Protein AF-A0AAQ0KEX6-F1 (afdb_monomer_lite)

Foldseek 3Di:
DDDDDDDDDDDDDDDDDDDDPDPPDDDDDDDDDDDPPPPPDPDPPPPDDDPADALEEDPQEHEHAAVPDDVLEDERPHDGQEYAYNHELHEYEAADEHAEYEAAYALYEYHHAYYAEYAHADANAEHEYEDDWHHYDPHDPRYHYHYD

pLDDT: mean 79.04, std 21.34, range [38.62, 98.44]

Radius of gyration: 24.72 Å; chains: 1; bounding box: 79×60×44 Å

Structure (mmCIF, N/CA/C/O backbone):
data_AF-A0AAQ0KEX6-F1
#
_entry.id   AF-A0AAQ0KEX6-F1
#
loop_
_atom_site.group_PDB
_atom_site.id
_atom_site.type_symbol
_atom_site.label_atom_id
_atom_site.label_alt_id
_atom_site.label_comp_id
_atom_site.label_asym_id
_atom_site.label_entity_id
_atom_site.label_seq_id
_atom_site.pdbx_PDB_ins_code
_atom_site.Cartn_x
_atom_site.Cartn_y
_atom_site.Cartn_z
_atom_site.occupancy
_atom_site.B_iso_or_equiv
_atom_site.auth_seq_id
_atom_site.auth_comp_id
_atom_site.auth_asym_id
_atom_site.auth_atom_id
_atom_site.pdbx_PDB_model_num
ATOM 1 N N . MET A 1 1 ? 48.604 -16.076 -26.060 1.00 38.62 1 MET A N 1
ATOM 2 C CA . MET A 1 1 ? 48.404 -17.532 -26.229 1.00 38.62 1 MET A CA 1
ATOM 3 C C . MET A 1 1 ? 46.908 -17.797 -26.257 1.00 38.62 1 MET A C 1
ATOM 5 O O . MET A 1 1 ? 46.270 -17.686 -25.224 1.00 38.62 1 MET A O 1
ATOM 9 N N . ILE A 1 2 ? 46.344 -18.058 -27.435 1.00 42.72 2 ILE A N 1
ATOM 10 C CA . ILE A 1 2 ? 44.924 -18.386 -27.624 1.00 42.72 2 ILE A CA 1
ATOM 11 C C . ILE A 1 2 ? 44.888 -19.843 -28.084 1.00 42.72 2 ILE A C 1
ATOM 13 O O . ILE A 1 2 ? 45.485 -20.177 -29.106 1.00 42.72 2 ILE A O 1
ATOM 17 N N . ARG A 1 3 ? 44.263 -20.720 -27.294 1.00 48.25 3 ARG A N 1
ATOM 18 C CA . ARG A 1 3 ? 44.009 -22.118 -27.659 1.00 48.25 3 ARG A CA 1
ATOM 19 C C . ARG A 1 3 ? 42.504 -22.333 -27.757 1.00 48.25 3 ARG A C 1
ATOM 21 O O . ARG A 1 3 ? 41.802 -22.379 -26.757 1.00 48.25 3 A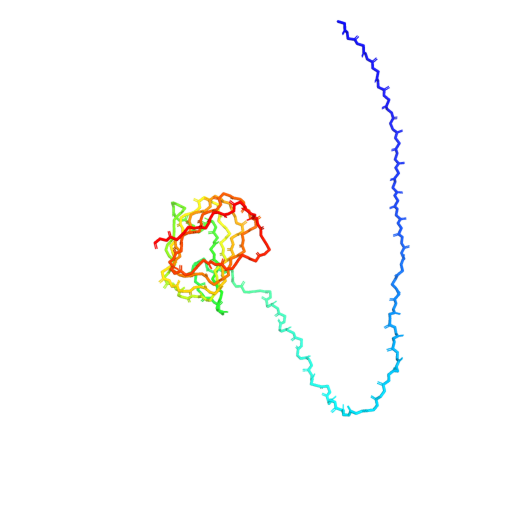RG A O 1
ATOM 28 N N . THR A 1 4 ? 42.057 -22.458 -28.995 1.00 55.34 4 THR A N 1
ATOM 29 C CA . THR A 1 4 ? 40.756 -22.954 -29.440 1.00 55.34 4 THR A CA 1
ATOM 30 C C . THR A 1 4 ? 40.483 -24.359 -28.898 1.00 55.34 4 THR A C 1
ATOM 32 O O . THR A 1 4 ? 41.406 -25.175 -28.884 1.00 55.34 4 THR A O 1
ATOM 35 N N . ARG A 1 5 ? 39.220 -24.678 -28.579 1.00 49.75 5 ARG A N 1
ATOM 36 C CA . ARG A 1 5 ? 38.585 -25.968 -28.928 1.00 49.75 5 ARG A CA 1
ATOM 37 C C . ARG A 1 5 ? 37.071 -25.946 -28.683 1.00 49.75 5 ARG A C 1
ATOM 39 O O . ARG A 1 5 ? 36.615 -25.909 -27.549 1.00 49.75 5 ARG A O 1
ATOM 46 N N . SER A 1 6 ? 36.328 -25.996 -29.785 1.00 46.94 6 SER A N 1
ATOM 47 C CA . SER A 1 6 ? 34.891 -26.266 -29.870 1.00 46.94 6 SER A CA 1
ATOM 48 C C . SER A 1 6 ? 34.584 -27.752 -29.628 1.00 46.94 6 SER A C 1
ATOM 50 O O . SER A 1 6 ? 35.307 -28.599 -30.152 1.00 46.94 6 SER A O 1
ATOM 52 N N . ILE A 1 7 ? 33.494 -28.058 -28.912 1.00 60.78 7 ILE A N 1
ATOM 53 C CA . ILE A 1 7 ? 32.800 -29.367 -28.834 1.00 60.78 7 ILE A CA 1
ATOM 54 C C . ILE A 1 7 ? 31.305 -29.021 -28.624 1.00 60.78 7 ILE A C 1
ATOM 56 O O . ILE A 1 7 ? 30.976 -28.415 -27.614 1.00 60.78 7 ILE A O 1
ATOM 60 N N . ILE A 1 8 ? 30.436 -29.000 -29.644 1.00 54.84 8 ILE A N 1
ATOM 61 C CA . ILE A 1 8 ? 29.607 -30.088 -30.221 1.00 54.84 8 ILE A CA 1
ATOM 62 C C . ILE A 1 8 ? 28.731 -30.852 -29.195 1.00 54.84 8 ILE A C 1
ATOM 64 O O . ILE A 1 8 ? 29.179 -31.800 -28.567 1.00 54.84 8 ILE A O 1
ATOM 68 N N . THR A 1 9 ? 27.466 -30.409 -29.109 1.00 50.25 9 THR A N 1
ATOM 69 C CA . THR A 1 9 ? 26.188 -31.162 -29.196 1.00 50.25 9 THR A CA 1
ATOM 70 C C . THR A 1 9 ? 25.934 -32.404 -28.326 1.00 50.25 9 THR A C 1
ATOM 72 O O . THR A 1 9 ? 26.526 -33.446 -28.573 1.00 50.25 9 THR A O 1
ATOM 75 N N . THR A 1 10 ? 24.870 -32.391 -27.499 1.00 50.22 10 THR A N 1
ATOM 76 C CA . THR A 1 10 ? 23.850 -33.473 -27.490 1.00 50.22 10 THR A CA 1
ATOM 77 C C . THR A 1 10 ? 22.507 -33.005 -26.904 1.00 50.22 10 THR A C 1
ATOM 79 O O . THR A 1 10 ? 22.452 -32.387 -25.847 1.00 50.22 10 THR A O 1
ATOM 82 N N . ILE A 1 11 ? 21.431 -33.310 -27.630 1.00 55.84 11 ILE A N 1
ATOM 83 C CA . ILE A 1 11 ? 20.014 -33.122 -27.293 1.00 55.84 11 ILE A CA 1
ATOM 84 C C . ILE A 1 11 ? 19.563 -34.262 -26.371 1.00 55.84 11 ILE A C 1
ATOM 86 O O . ILE A 1 11 ? 19.872 -35.417 -26.653 1.00 55.84 11 ILE A O 1
ATOM 90 N N . ALA A 1 12 ? 18.757 -33.965 -25.351 1.00 50.38 12 ALA A N 1
ATOM 91 C CA . ALA A 1 12 ? 17.891 -34.955 -24.711 1.00 50.38 12 ALA A CA 1
ATOM 92 C C . ALA A 1 12 ? 16.569 -34.290 -24.301 1.00 50.38 12 ALA A C 1
ATOM 94 O O . ALA A 1 12 ? 16.450 -33.696 -23.233 1.00 50.38 12 ALA A O 1
ATOM 95 N N . ALA A 1 13 ? 15.581 -34.368 -25.193 1.00 53.19 13 ALA A N 1
ATOM 96 C CA . ALA A 1 13 ? 14.187 -34.107 -24.873 1.00 53.19 13 ALA A CA 1
ATOM 97 C C . ALA A 1 13 ? 13.613 -35.357 -24.197 1.00 53.19 13 ALA A C 1
ATOM 99 O O . ALA A 1 13 ? 13.603 -36.431 -24.797 1.00 53.19 13 ALA A O 1
ATOM 100 N N . ILE A 1 14 ? 13.139 -35.223 -22.959 1.00 61.84 14 ILE A N 1
ATOM 101 C CA . ILE A 1 14 ? 12.366 -36.265 -22.281 1.00 61.84 14 ILE A CA 1
ATOM 102 C C . ILE A 1 14 ? 10.929 -35.760 -22.199 1.00 61.84 14 ILE A C 1
ATOM 104 O O . ILE A 1 14 ? 10.583 -34.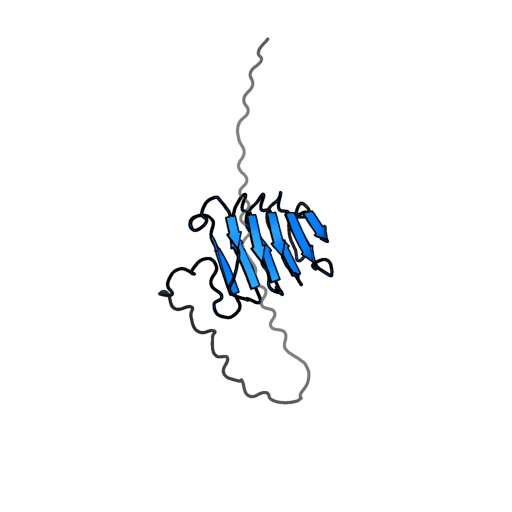946 -21.348 1.00 61.84 14 ILE A O 1
ATOM 108 N N . ALA A 1 15 ? 10.108 -36.232 -23.134 1.00 51.94 15 ALA A N 1
ATOM 109 C CA . ALA A 1 15 ? 8.662 -36.217 -23.006 1.00 51.94 15 ALA A CA 1
ATOM 110 C C . ALA A 1 15 ? 8.252 -37.481 -22.239 1.00 51.94 15 ALA A C 1
ATOM 112 O O . ALA A 1 15 ? 8.518 -38.591 -22.699 1.00 51.94 15 ALA A O 1
ATOM 113 N N . LEU A 1 16 ? 7.606 -37.316 -21.086 1.00 53.34 16 LEU A N 1
ATOM 114 C CA . LEU A 1 16 ? 6.904 -38.397 -20.398 1.00 53.34 16 LEU A CA 1
ATOM 115 C C . LEU A 1 16 ? 5.426 -38.023 -20.289 1.00 53.34 16 LEU A C 1
ATOM 117 O O . LEU A 1 16 ? 5.043 -37.070 -19.617 1.00 53.34 16 LEU A O 1
ATOM 121 N N . LEU A 1 17 ? 4.630 -38.782 -21.038 1.00 52.56 17 LEU A N 1
ATOM 122 C CA . LEU A 1 17 ? 3.174 -38.831 -21.039 1.00 52.56 17 LEU A CA 1
ATOM 123 C C . LEU A 1 17 ? 2.679 -39.815 -19.966 1.00 52.56 17 LEU A C 1
ATOM 125 O O . LEU A 1 17 ? 3.271 -40.879 -19.797 1.00 52.56 17 LEU A O 1
ATOM 129 N N . GLY A 1 18 ? 1.517 -39.503 -19.378 1.00 49.31 18 GLY A N 1
ATOM 130 C CA . GLY A 1 18 ? 0.644 -40.423 -18.630 1.00 49.31 18 GLY A CA 1
ATOM 131 C C . GLY A 1 18 ? 0.999 -40.537 -17.143 1.00 49.31 18 GLY A C 1
ATOM 132 O O . GLY A 1 18 ? 2.157 -40.690 -16.798 1.00 49.31 18 GLY A O 1
ATOM 133 N N . THR A 1 19 ? 0.070 -40.466 -16.189 1.00 55.53 19 THR A N 1
ATOM 134 C CA . THR A 1 19 ? -1.287 -41.026 -16.187 1.00 55.53 19 THR A CA 1
ATOM 135 C C . THR A 1 19 ? -2.226 -40.202 -15.294 1.00 55.53 19 THR A C 1
ATOM 137 O O . THR A 1 19 ? -1.922 -39.975 -14.125 1.00 55.53 19 THR A O 1
ATOM 140 N N . LEU A 1 20 ? -3.403 -39.824 -15.804 1.00 50.81 20 LEU A N 1
ATOM 141 C CA . LEU A 1 20 ? -4.546 -39.429 -14.975 1.00 50.81 20 LEU A CA 1
ATOM 142 C C . LEU A 1 20 ? -5.065 -40.682 -14.260 1.00 50.81 20 LEU A C 1
ATOM 144 O O . LEU A 1 20 ? -5.876 -41.429 -14.804 1.00 50.81 20 LEU A O 1
ATOM 148 N N . THR A 1 21 ? -4.576 -40.940 -13.052 1.00 50.56 21 THR A N 1
ATOM 149 C CA . THR A 1 21 ? -5.233 -41.869 -12.134 1.00 50.56 21 THR A CA 1
ATOM 150 C C . THR A 1 21 ? -6.477 -41.179 -11.596 1.00 50.56 21 THR A C 1
ATOM 152 O O . THR A 1 21 ? -6.400 -40.327 -10.711 1.00 50.56 21 THR A O 1
ATOM 155 N N . GLY A 1 22 ? -7.625 -41.527 -12.175 1.00 44.66 22 GLY A N 1
ATOM 156 C CA . GLY A 1 22 ? -8.919 -41.254 -11.576 1.00 44.66 22 GLY A CA 1
ATOM 157 C C . GLY A 1 22 ? -8.997 -41.921 -10.206 1.00 44.66 22 GLY A C 1
ATOM 158 O O . GLY A 1 22 ? -8.944 -43.144 -10.104 1.00 44.66 22 GLY A O 1
ATOM 159 N N . CYS A 1 23 ? -9.135 -41.117 -9.154 1.00 51.75 23 CYS A N 1
ATOM 160 C CA . CYS A 1 23 ? -9.582 -41.601 -7.855 1.00 51.75 23 CYS A CA 1
ATOM 161 C C . CYS A 1 23 ? -11.107 -41.728 -7.891 1.00 51.75 23 CYS A C 1
ATOM 163 O O . CYS A 1 23 ? -11.844 -40.837 -7.476 1.00 51.75 23 CYS A O 1
ATOM 165 N N . SER A 1 24 ? -11.573 -42.854 -8.424 1.00 54.56 24 SER A N 1
ATOM 166 C CA . SER A 1 24 ? -12.871 -43.424 -8.080 1.00 54.56 24 SER A CA 1
ATOM 167 C C . SER A 1 24 ? -12.705 -44.129 -6.733 1.00 54.56 24 SER A C 1
ATOM 169 O O . SER A 1 24 ? -12.229 -45.259 -6.680 1.00 54.56 24 SER A O 1
ATOM 171 N N . GLY A 1 25 ? -13.029 -43.439 -5.642 1.00 41.69 25 GLY A N 1
ATOM 172 C CA . GLY A 1 25 ? -13.129 -44.030 -4.310 1.00 41.69 25 GLY A CA 1
ATOM 173 C C . GLY A 1 25 ? -14.585 -44.023 -3.874 1.00 41.69 25 GLY A C 1
ATOM 174 O O . GLY A 1 25 ? -15.097 -42.975 -3.490 1.00 41.69 25 GLY A O 1
ATOM 175 N N . ALA A 1 26 ? -15.244 -45.173 -3.986 1.00 49.44 26 ALA A N 1
ATOM 176 C CA . ALA A 1 26 ? -16.520 -45.444 -3.341 1.00 49.44 26 ALA A CA 1
ATOM 177 C C . ALA A 1 26 ? -16.291 -46.131 -1.983 1.00 49.44 26 ALA A C 1
ATOM 179 O O . ALA A 1 26 ? -15.283 -46.810 -1.796 1.00 49.44 26 ALA A O 1
ATOM 180 N N . ASP A 1 27 ? -17.290 -45.953 -1.116 1.00 47.22 27 ASP A N 1
ATOM 181 C CA . ASP A 1 27 ? -17.596 -46.639 0.149 1.00 47.22 27 ASP A CA 1
ATOM 182 C C . ASP A 1 27 ? -17.098 -46.004 1.461 1.00 47.22 27 ASP A C 1
ATOM 184 O O . ASP A 1 27 ? -16.004 -46.273 1.949 1.00 47.22 27 ASP A O 1
ATOM 188 N N . HIS A 1 28 ? -17.979 -45.215 2.102 1.00 41.53 28 HIS A N 1
ATOM 189 C CA . HIS A 1 28 ? -18.753 -45.707 3.254 1.00 41.53 28 HIS A CA 1
ATOM 190 C C . HIS A 1 28 ? -19.825 -44.714 3.769 1.00 41.53 28 HIS A C 1
ATOM 192 O O . HIS A 1 28 ? -19.604 -43.509 3.860 1.00 41.53 28 HIS A O 1
ATOM 198 N N . THR A 1 29 ? -20.933 -45.311 4.234 1.00 39.62 29 THR A N 1
ATOM 199 C CA . THR A 1 29 ? -21.935 -44.869 5.233 1.00 39.62 29 THR A CA 1
ATOM 200 C C . THR A 1 29 ? -23.061 -43.893 4.857 1.00 39.62 29 THR A C 1
ATOM 202 O O . THR A 1 29 ? -22.854 -42.727 4.540 1.00 39.62 29 THR A O 1
ATOM 205 N N . ASP A 1 30 ? -24.282 -44.424 5.003 1.00 47.78 30 ASP A N 1
ATOM 206 C CA . ASP A 1 30 ? -25.590 -43.772 4.979 1.00 47.78 30 ASP A CA 1
ATOM 207 C C . ASP A 1 30 ? -25.699 -42.569 5.930 1.00 47.78 30 ASP A C 1
ATOM 209 O O . ASP A 1 30 ? -25.350 -42.660 7.108 1.00 47.78 30 ASP A O 1
ATOM 213 N N . GLY A 1 31 ? -26.304 -41.477 5.450 1.00 44.03 31 GLY A N 1
ATOM 214 C CA . GLY A 1 31 ? -26.806 -40.414 6.322 1.00 44.03 31 GLY A CA 1
ATOM 215 C C . GLY A 1 31 ? -26.935 -39.039 5.668 1.00 44.03 31 GLY A C 1
ATOM 216 O O . GLY A 1 31 ? -25.983 -38.271 5.654 1.00 44.03 31 GLY A O 1
ATOM 217 N N . SER A 1 32 ? -28.167 -38.694 5.283 1.00 45.47 32 SER A N 1
ATOM 218 C CA . SER A 1 32 ? -28.662 -37.360 4.884 1.00 45.47 32 SER A CA 1
ATOM 219 C C . SER A 1 32 ? -28.382 -36.913 3.444 1.00 45.47 32 SER A C 1
ATOM 221 O O . SER A 1 32 ? -27.270 -36.585 3.056 1.00 45.47 32 SER A O 1
ATOM 223 N N . SER A 1 33 ? -29.466 -36.840 2.669 1.00 48.88 33 SER A N 1
ATOM 224 C CA . SER A 1 33 ? -29.543 -36.255 1.328 1.00 48.88 33 SER A CA 1
ATOM 225 C C . SER A 1 33 ? -29.370 -34.732 1.365 1.00 48.88 33 SER A C 1
ATOM 227 O O . SER A 1 33 ? -30.213 -34.062 1.965 1.00 48.88 33 SER A O 1
ATOM 229 N N . PRO A 1 34 ? -28.405 -34.147 0.635 1.00 48.81 34 PRO A N 1
ATOM 230 C CA . PRO A 1 34 ? -28.551 -32.807 0.101 1.00 48.81 34 PRO A CA 1
ATOM 231 C C . PRO A 1 34 ? -29.107 -32.907 -1.326 1.00 48.81 34 PRO A C 1
ATOM 233 O O . PRO A 1 34 ? -28.482 -33.471 -2.224 1.00 48.81 34 PRO A O 1
ATOM 236 N N . THR A 1 35 ? -30.292 -32.341 -1.553 1.00 49.56 35 THR A N 1
ATOM 237 C CA . THR A 1 35 ? -30.716 -31.945 -2.903 1.00 49.56 35 THR A CA 1
ATOM 238 C C . THR A 1 35 ? -29.571 -31.142 -3.529 1.00 49.56 35 THR A C 1
ATOM 240 O O . THR A 1 35 ? -29.064 -30.243 -2.854 1.00 49.56 35 THR A O 1
ATOM 243 N N . PRO A 1 36 ? -29.132 -31.417 -4.771 1.00 47.12 36 PRO A N 1
ATOM 244 C CA . PRO A 1 36 ? -28.139 -30.575 -5.415 1.00 47.12 36 PRO A CA 1
ATOM 245 C C . PRO A 1 36 ? -28.747 -29.182 -5.575 1.00 47.12 36 PRO A C 1
ATOM 247 O O . PRO A 1 36 ? -29.599 -28.953 -6.435 1.00 47.12 36 PRO A O 1
ATOM 250 N N . THR A 1 37 ? -28.336 -28.245 -4.720 1.00 49.84 37 THR A N 1
ATOM 251 C CA . THR A 1 37 ? -28.481 -26.822 -5.001 1.00 49.84 37 THR A CA 1
ATOM 252 C C . THR A 1 37 ? -27.823 -26.614 -6.350 1.00 49.84 37 THR A C 1
ATOM 254 O O . THR A 1 37 ? -26.637 -26.904 -6.509 1.00 49.84 37 THR A O 1
ATOM 257 N N . LYS A 1 38 ? -28.622 -26.198 -7.336 1.00 47.47 38 LYS A N 1
ATOM 258 C CA . LYS A 1 38 ? -28.158 -25.792 -8.657 1.00 47.47 38 LYS A CA 1
ATOM 259 C C . LYS A 1 38 ? -26.952 -24.884 -8.438 1.00 47.47 38 LYS A C 1
ATOM 261 O O . LYS A 1 38 ? -27.104 -23.776 -7.936 1.00 47.47 38 LYS A O 1
ATOM 266 N N . SER A 1 39 ? -25.765 -25.401 -8.740 1.00 55.09 39 SER A N 1
ATOM 267 C CA . SER A 1 39 ? -24.553 -24.604 -8.802 1.00 55.09 39 SER A CA 1
ATOM 268 C C . SER A 1 39 ? -24.803 -23.625 -9.938 1.00 55.09 39 SER A C 1
ATOM 270 O O . SER A 1 39 ? -24.764 -23.994 -11.112 1.00 55.09 39 SER A O 1
ATOM 272 N N . GLU A 1 40 ? -25.219 -22.409 -9.591 1.00 55.91 40 GLU A N 1
ATOM 273 C CA . GLU A 1 40 ? -25.125 -21.304 -10.523 1.00 55.91 40 GLU A CA 1
ATOM 274 C C . GLU A 1 40 ? -23.644 -21.184 -10.843 1.00 55.91 40 GLU A C 1
ATOM 276 O O . GLU A 1 40 ? -22.817 -20.890 -9.979 1.00 55.91 40 GLU A O 1
ATOM 281 N N . ALA A 1 41 ? -23.313 -21.537 -12.085 1.00 58.09 41 ALA A N 1
ATOM 282 C CA . ALA A 1 41 ? -22.028 -21.210 -12.654 1.00 58.09 41 ALA A CA 1
ATOM 283 C C . ALA A 1 41 ? -21.788 -19.715 -12.390 1.00 58.09 41 ALA A C 1
ATOM 285 O O . ALA A 1 41 ? -22.732 -18.932 -12.564 1.00 58.09 41 ALA A O 1
ATOM 286 N N . PRO A 1 42 ? -20.576 -19.312 -11.968 1.00 52.09 42 PRO A N 1
ATOM 287 C CA . PRO A 1 42 ? -20.237 -17.903 -11.878 1.00 52.09 42 PRO A CA 1
ATOM 288 C C . PRO A 1 42 ? -20.667 -17.234 -13.178 1.00 52.09 42 PRO A C 1
ATOM 290 O O . PRO A 1 42 ? -20.384 -17.763 -14.259 1.00 52.09 42 PRO A O 1
ATOM 293 N N . ALA A 1 43 ? -21.408 -16.130 -13.065 1.00 56.34 43 ALA A N 1
ATOM 294 C CA . ALA A 1 43 ? -21.765 -15.327 -14.219 1.00 56.34 43 ALA A CA 1
ATOM 295 C C . ALA A 1 43 ? -20.483 -15.102 -15.023 1.00 56.34 43 ALA A C 1
ATOM 297 O O . ALA A 1 43 ? -19.486 -14.623 -14.478 1.00 56.34 43 ALA A O 1
ATOM 298 N N . ALA A 1 44 ? -20.488 -15.545 -16.281 1.00 51.84 44 ALA A N 1
ATOM 299 C CA . ALA A 1 44 ? -19.378 -15.304 -17.180 1.00 51.84 44 ALA A CA 1
ATOM 300 C C . ALA A 1 44 ? -19.059 -13.806 -17.116 1.00 51.84 44 ALA A C 1
ATOM 302 O O . ALA A 1 44 ? -19.967 -12.983 -17.265 1.00 51.84 44 ALA A O 1
ATOM 303 N N . LEU A 1 45 ? -17.799 -13.469 -16.823 1.00 48.25 45 LEU A N 1
ATOM 304 C CA . LEU A 1 45 ? -17.319 -12.095 -16.889 1.00 48.25 45 LEU A CA 1
ATOM 305 C C . LEU A 1 45 ? -17.681 -11.581 -18.280 1.00 48.25 45 LEU A C 1
ATOM 307 O O . LEU A 1 45 ? -17.219 -12.120 -19.284 1.00 48.25 45 LEU A O 1
ATOM 311 N N . SER A 1 46 ? -18.603 -10.624 -18.323 1.00 50.31 46 SER A N 1
ATOM 312 C CA . SER A 1 46 ? -19.110 -10.072 -19.568 1.00 50.31 46 SER A CA 1
ATOM 313 C C . SER A 1 46 ? -17.929 -9.442 -20.306 1.00 50.31 46 SER A C 1
ATOM 315 O O . SER A 1 46 ? -17.362 -8.452 -19.839 1.00 50.31 46 SER A O 1
ATOM 317 N N . GLU A 1 47 ? -17.522 -10.044 -21.425 1.00 48.72 47 GLU A N 1
ATOM 318 C CA . GLU A 1 47 ? -16.528 -9.488 -22.343 1.00 48.72 47 GLU A CA 1
ATOM 319 C C . GLU A 1 47 ? -17.096 -8.185 -22.924 1.00 48.72 47 GLU A C 1
ATOM 321 O O . GLU A 1 47 ? -17.817 -8.173 -23.920 1.00 48.72 47 GLU A O 1
ATOM 326 N N . GLY A 1 48 ? -16.862 -7.081 -22.217 1.00 43.91 48 GLY A N 1
ATOM 327 C CA . GLY A 1 48 ? -17.468 -5.783 -22.505 1.00 43.91 48 GLY A CA 1
ATOM 328 C C . GLY A 1 48 ? -17.444 -4.789 -21.344 1.00 43.91 48 GLY A C 1
ATOM 329 O O . GLY A 1 48 ? -17.834 -3.638 -21.542 1.00 43.91 48 GLY A O 1
ATOM 330 N N . SER A 1 49 ? -16.989 -5.183 -20.150 1.00 58.00 49 SER A N 1
ATOM 331 C CA . SER A 1 49 ? -16.737 -4.226 -19.071 1.00 58.00 49 SER A CA 1
ATOM 332 C C . SER A 1 49 ? -15.691 -3.206 -19.522 1.00 58.00 49 SER A C 1
ATOM 334 O O . SER A 1 49 ? -14.616 -3.575 -19.998 1.00 58.00 49 SER A O 1
ATOM 336 N N . ALA A 1 50 ? -16.026 -1.920 -19.408 1.00 61.38 50 ALA A N 1
ATOM 337 C CA . ALA A 1 50 ? -15.075 -0.835 -19.613 1.00 61.38 50 ALA A CA 1
ATOM 338 C C . ALA A 1 50 ? -13.795 -1.098 -18.792 1.00 61.38 50 ALA A C 1
ATOM 340 O O . ALA A 1 50 ? -13.893 -1.715 -17.725 1.00 61.38 50 ALA A O 1
ATOM 341 N N . PRO A 1 51 ? -12.613 -0.651 -19.259 1.00 62.53 51 PRO A N 1
ATOM 342 C CA . PRO A 1 51 ? -11.393 -0.785 -18.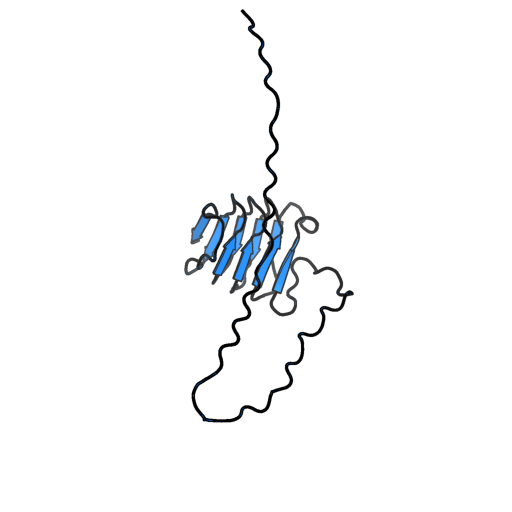474 1.00 62.53 51 PRO A CA 1
ATOM 343 C C . PRO A 1 51 ? -11.614 -0.201 -17.069 1.00 62.53 51 PRO A C 1
ATOM 345 O O . PRO A 1 51 ? -12.334 0.801 -16.940 1.00 62.53 51 PRO A O 1
ATOM 348 N N . PRO A 1 52 ? -11.054 -0.832 -16.020 1.00 65.75 52 PRO A N 1
ATOM 349 C CA . PRO A 1 52 ? -11.206 -0.341 -14.660 1.00 65.75 52 PRO A CA 1
ATOM 350 C C . PRO A 1 52 ? -10.731 1.110 -14.602 1.00 65.75 52 PRO A C 1
ATOM 352 O O . PRO A 1 52 ? -9.682 1.456 -15.143 1.00 65.75 52 PRO A O 1
ATOM 355 N N . LYS A 1 53 ? -11.528 1.976 -13.975 1.00 77.19 53 LYS A N 1
ATOM 356 C CA . LYS A 1 53 ? -11.131 3.366 -13.757 1.00 77.19 53 LYS A CA 1
ATOM 357 C C . LYS A 1 53 ? -10.109 3.390 -12.629 1.00 77.19 53 LYS A C 1
ATOM 359 O O . LYS A 1 53 ? -10.428 2.953 -11.523 1.00 77.19 53 LYS A O 1
ATOM 364 N N . THR A 1 54 ? -8.916 3.913 -12.896 1.00 87.69 54 THR A N 1
ATOM 365 C CA . THR A 1 54 ? -7.903 4.087 -11.854 1.00 87.69 54 THR A CA 1
ATOM 366 C C . THR A 1 54 ? -8.464 4.897 -10.689 1.00 87.69 54 THR A C 1
ATOM 368 O O . THR A 1 54 ? -9.064 5.954 -10.884 1.00 87.69 54 THR A O 1
ATOM 371 N N . GLY A 1 55 ? -8.263 4.398 -9.470 1.00 87.12 55 GLY A N 1
ATOM 372 C CA . GLY A 1 55 ? -8.602 5.128 -8.251 1.00 87.12 55 GLY A CA 1
ATOM 373 C C . GLY A 1 55 ? -10.091 5.176 -7.901 1.00 87.12 55 GLY A C 1
ATOM 374 O O . GLY A 1 55 ? -10.455 5.915 -6.993 1.00 87.12 55 GLY A O 1
ATOM 375 N N . VAL A 1 56 ? -10.944 4.411 -8.588 1.00 92.25 56 VAL A N 1
ATOM 376 C CA . VAL A 1 56 ? -12.375 4.294 -8.268 1.00 92.25 56 VAL A CA 1
ATOM 377 C C . VAL A 1 56 ? -12.647 2.925 -7.659 1.00 92.25 56 VAL A C 1
ATOM 379 O O . VAL A 1 56 ? -12.183 1.915 -8.191 1.00 92.25 56 VAL A O 1
ATOM 382 N N . CYS A 1 57 ? -13.399 2.886 -6.561 1.00 94.81 57 CYS A N 1
ATOM 383 C CA . CYS A 1 57 ? -13.827 1.638 -5.952 1.00 94.81 57 CYS A CA 1
ATOM 384 C C . CYS A 1 57 ? -15.034 1.071 -6.710 1.00 94.81 57 CYS A C 1
ATOM 386 O O . CYS A 1 57 ? -16.065 1.727 -6.860 1.00 94.81 57 CYS A O 1
ATOM 388 N N . ASP A 1 58 ? -14.922 -0.170 -7.174 1.00 93.25 58 ASP A N 1
ATOM 389 C CA . ASP A 1 58 ? -16.019 -0.926 -7.768 1.00 93.25 58 ASP A CA 1
ATOM 390 C C . ASP A 1 58 ? -16.082 -2.313 -7.125 1.00 93.25 58 ASP A C 1
ATOM 392 O O . ASP A 1 58 ? -15.093 -3.041 -7.072 1.00 93.25 58 ASP A O 1
ATOM 396 N N . ASN A 1 59 ? -17.249 -2.677 -6.592 1.00 92.38 59 ASN A N 1
ATOM 397 C CA . ASN A 1 59 ? -17.468 -3.948 -5.890 1.00 92.38 59 ASN A CA 1
ATOM 398 C C . ASN A 1 59 ? -16.429 -4.252 -4.785 1.00 92.38 59 ASN A C 1
ATOM 400 O O . ASN A 1 59 ? -16.026 -5.400 -4.608 1.00 92.38 59 ASN A O 1
ATOM 404 N N . GLY A 1 60 ? -15.990 -3.224 -4.047 1.00 94.62 60 GLY A N 1
ATOM 405 C CA . GLY A 1 60 ? -15.009 -3.364 -2.960 1.00 94.62 60 GLY A CA 1
ATOM 406 C C . GLY A 1 60 ? -13.558 -3.509 -3.431 1.00 94.62 60 GLY A C 1
ATOM 407 O O . GLY A 1 60 ? -12.668 -3.721 -2.606 1.00 94.62 60 GLY A O 1
ATOM 408 N N . GLN A 1 61 ? -13.298 -3.364 -4.735 1.00 95.19 61 GLN A N 1
ATOM 409 C CA . GLN A 1 61 ? -11.957 -3.353 -5.306 1.00 95.19 61 GLN A CA 1
ATOM 410 C C . GLN A 1 61 ? -11.665 -2.043 -6.041 1.00 95.19 61 GLN A C 1
ATOM 412 O O . GLN A 1 61 ? -12.445 -1.567 -6.859 1.00 95.19 61 GLN A O 1
ATOM 417 N N . LEU A 1 62 ? -10.481 -1.498 -5.791 1.00 95.69 62 LEU A N 1
ATOM 418 C CA . LEU A 1 62 ? -9.928 -0.356 -6.501 1.00 95.69 62 LEU A CA 1
ATOM 419 C C . LEU A 1 62 ? -8.584 -0.760 -7.100 1.00 95.69 62 LEU A C 1
ATOM 421 O O . LEU A 1 62 ? -7.754 -1.384 -6.438 1.00 95.69 62 LEU A O 1
ATOM 425 N N . THR A 1 63 ? -8.359 -0.383 -8.356 1.00 95.75 63 THR A N 1
ATOM 426 C CA . THR A 1 63 ? -7.080 -0.598 -9.048 1.00 95.75 63 THR A CA 1
ATOM 427 C C . THR A 1 63 ? -6.434 0.742 -9.378 1.00 95.75 63 THR A C 1
ATOM 429 O O . THR A 1 63 ? -7.129 1.699 -9.710 1.00 95.75 63 THR A O 1
ATOM 432 N N . VAL A 1 64 ? -5.108 0.823 -9.286 1.00 95.31 64 VAL A N 1
ATOM 433 C CA . VAL A 1 64 ? -4.314 1.969 -9.743 1.00 95.31 64 VAL A CA 1
ATOM 434 C C . VAL A 1 64 ? -3.354 1.508 -10.827 1.00 95.31 64 VAL A C 1
ATOM 436 O O . VAL A 1 64 ? -2.545 0.613 -10.582 1.00 95.31 64 VAL A O 1
ATOM 439 N N . ILE A 1 65 ? -3.427 2.126 -12.005 1.00 92.62 65 ILE A N 1
ATOM 440 C CA . ILE A 1 65 ? -2.576 1.808 -13.156 1.00 92.62 65 ILE A CA 1
ATOM 441 C C . ILE A 1 65 ? -1.601 2.966 -13.395 1.00 92.62 65 ILE A C 1
ATOM 443 O O . ILE A 1 65 ? -1.981 4.133 -13.338 1.00 92.62 65 ILE A O 1
ATOM 447 N N . ALA A 1 66 ? -0.328 2.646 -13.657 1.00 87.94 66 ALA A N 1
ATOM 448 C CA . ALA A 1 66 ? 0.745 3.636 -13.807 1.00 87.94 66 ALA A CA 1
ATOM 449 C C . ALA A 1 66 ? 0.460 4.730 -14.849 1.00 87.94 66 ALA A C 1
ATOM 451 O O . ALA A 1 66 ? 0.826 5.882 -14.635 1.00 87.94 66 ALA A O 1
ATOM 452 N N . GLU A 1 67 ? -0.171 4.372 -15.970 1.00 86.31 67 GLU A N 1
ATOM 453 C CA . GLU A 1 67 ? -0.436 5.289 -17.089 1.00 86.31 67 GLU A CA 1
ATOM 454 C C . GLU A 1 67 ? -1.417 6.416 -16.749 1.00 8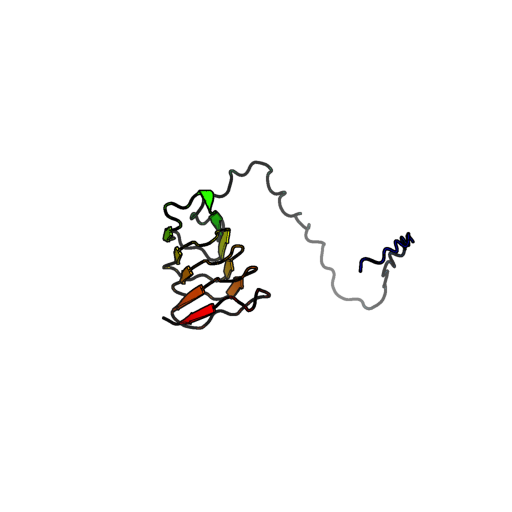6.31 67 GLU A C 1
ATOM 456 O O . GLU A 1 67 ? -1.406 7.454 -17.409 1.00 86.31 67 GLU A O 1
ATOM 461 N N . ASP A 1 68 ? -2.194 6.246 -15.679 1.00 84.56 68 ASP A N 1
ATOM 462 C CA . ASP A 1 68 ? -3.177 7.221 -15.215 1.00 84.56 68 ASP A CA 1
ATOM 463 C C . ASP A 1 68 ? -2.613 8.177 -14.149 1.00 84.56 68 ASP A C 1
ATOM 465 O O . ASP A 1 68 ? -3.297 9.103 -13.706 1.00 84.56 68 ASP A O 1
ATOM 469 N N . LEU A 1 69 ? -1.363 7.974 -13.714 1.00 87.38 69 LEU A N 1
ATOM 470 C CA . LEU A 1 69 ? -0.735 8.808 -12.696 1.00 87.38 69 LEU A CA 1
ATOM 471 C C . LEU A 1 69 ? -0.131 10.078 -13.295 1.00 87.38 69 LEU A C 1
ATOM 473 O O . LEU A 1 69 ? 0.696 10.042 -14.203 1.00 87.38 69 LEU A O 1
ATOM 477 N N . THR A 1 70 ? -0.461 11.218 -12.692 1.00 87.44 70 THR A N 1
ATOM 478 C CA . THR A 1 70 ? 0.267 12.472 -12.918 1.00 87.44 70 THR A CA 1
ATOM 479 C C . THR A 1 70 ? 1.410 12.560 -11.909 1.00 87.44 70 THR A C 1
ATOM 481 O O . THR A 1 70 ? 1.212 12.304 -10.724 1.00 87.44 70 THR A O 1
ATOM 484 N N . ASP A 1 71 ? 2.624 12.867 -12.373 1.00 91.06 71 ASP A N 1
ATOM 485 C CA . ASP A 1 71 ? 3.833 12.995 -11.539 1.00 91.06 71 ASP A CA 1
ATOM 486 C C . ASP A 1 71 ? 4.162 11.764 -10.667 1.00 91.06 71 ASP A C 1
ATOM 488 O O . ASP A 1 71 ? 4.854 11.870 -9.652 1.00 91.06 71 ASP A O 1
ATOM 492 N N . ASN A 1 72 ? 3.682 10.578 -11.065 1.00 92.69 72 ASN A N 1
ATOM 493 C CA . ASN A 1 72 ? 3.771 9.337 -10.288 1.00 92.69 72 ASN A CA 1
ATOM 494 C C . ASN A 1 72 ? 3.191 9.468 -8.868 1.00 92.69 72 ASN A C 1
ATOM 496 O O . ASN A 1 72 ? 3.670 8.811 -7.946 1.00 92.69 72 ASN A O 1
ATOM 500 N N . ALA A 1 73 ? 2.184 10.318 -8.660 1.00 93.38 73 ALA A N 1
ATOM 501 C CA . ALA A 1 73 ? 1.567 10.521 -7.355 1.00 93.38 73 ALA A CA 1
ATOM 502 C C . ALA A 1 73 ? 0.038 10.452 -7.431 1.00 93.38 73 ALA A C 1
ATOM 504 O O . ALA A 1 73 ? -0.568 10.900 -8.403 1.00 93.38 73 ALA A O 1
ATOM 505 N N . LEU A 1 74 ? -0.586 9.898 -6.389 1.00 94.75 74 LEU A N 1
ATOM 506 C CA . LEU A 1 74 ? -2.041 9.824 -6.264 1.00 94.75 74 LEU A CA 1
ATOM 507 C C . LEU A 1 74 ? -2.466 9.764 -4.798 1.00 94.75 74 LEU A C 1
ATOM 509 O O . LEU A 1 74 ? -1.863 9.057 -3.989 1.00 94.75 74 LEU A O 1
ATOM 513 N N . THR A 1 75 ? -3.550 10.459 -4.478 1.00 95.62 75 THR A N 1
ATOM 514 C CA . THR A 1 75 ? -4.310 10.242 -3.246 1.00 95.62 75 THR A CA 1
ATOM 515 C C . THR A 1 75 ? -5.605 9.531 -3.614 1.00 95.62 75 THR A C 1
ATOM 517 O O . THR A 1 75 ? -6.289 9.945 -4.547 1.00 95.62 75 THR A O 1
ATOM 520 N N . LEU A 1 76 ? -5.904 8.431 -2.926 1.00 94.94 76 LEU A N 1
ATOM 521 C CA . LEU A 1 76 ? -7.150 7.694 -3.088 1.00 94.94 76 LEU A CA 1
ATOM 522 C C . LEU A 1 76 ? -8.202 8.277 -2.148 1.00 94.94 76 LEU A C 1
ATOM 524 O O . LEU A 1 76 ? -8.058 8.191 -0.928 1.00 94.94 76 LEU A O 1
ATOM 528 N N . ASP A 1 77 ? -9.258 8.830 -2.736 1.00 90.31 77 ASP A N 1
ATOM 529 C CA . ASP A 1 77 ? -10.344 9.486 -2.000 1.00 90.31 77 ASP A CA 1
ATOM 530 C C . ASP A 1 77 ? -11.600 8.607 -1.866 1.00 90.31 77 ASP A C 1
ATOM 532 O O . ASP A 1 77 ? -12.494 8.934 -1.087 1.00 90.31 77 ASP A O 1
ATOM 536 N N . ASP A 1 78 ? -11.676 7.499 -2.611 1.00 92.00 78 ASP A N 1
ATOM 537 C CA . ASP A 1 78 ? -12.817 6.579 -2.626 1.00 92.00 78 ASP A CA 1
ATOM 538 C C . ASP A 1 78 ? -12.526 5.333 -1.764 1.00 92.00 78 ASP A C 1
ATOM 540 O O . ASP A 1 78 ? -11.675 4.521 -2.149 1.00 92.00 78 ASP A O 1
ATOM 544 N N . PRO A 1 79 ? -13.163 5.182 -0.583 1.00 95.56 79 PRO A N 1
ATOM 545 C CA . PRO A 1 79 ? -12.898 4.071 0.324 1.00 95.56 79 PRO A CA 1
ATOM 546 C C . PRO A 1 79 ? -13.191 2.710 -0.304 1.00 95.56 79 PRO A C 1
ATOM 548 O O . PRO A 1 79 ? -14.239 2.512 -0.914 1.00 95.56 79 PRO A O 1
ATOM 551 N N . CYS A 1 80 ? -12.284 1.755 -0.103 1.00 97.50 80 CYS A N 1
ATOM 552 C CA . CYS A 1 80 ? -12.375 0.438 -0.717 1.00 97.50 80 CYS A CA 1
ATOM 553 C C . CYS A 1 80 ? -11.695 -0.639 0.134 1.00 97.50 80 CYS A C 1
ATOM 555 O O . CYS A 1 80 ? -10.630 -0.393 0.703 1.00 97.50 80 CYS A O 1
ATOM 557 N N . ASP A 1 81 ? -12.271 -1.842 0.172 1.00 97.69 81 ASP A N 1
ATOM 558 C CA . ASP A 1 81 ? -11.755 -2.946 0.992 1.00 97.69 81 ASP A CA 1
ATOM 559 C C . ASP A 1 81 ? -10.426 -3.486 0.441 1.00 97.69 81 ASP A C 1
ATOM 561 O O . ASP A 1 81 ? -9.517 -3.845 1.193 1.00 97.69 81 ASP A O 1
ATOM 565 N N . THR A 1 82 ? -10.297 -3.536 -0.889 1.00 98.00 82 THR A N 1
ATOM 566 C CA . THR A 1 82 ? -9.101 -4.012 -1.589 1.00 98.00 82 THR A CA 1
ATOM 567 C C . THR A 1 82 ? -8.531 -2.938 -2.503 1.00 98.00 82 THR A C 1
ATOM 569 O O . THR A 1 82 ? -9.235 -2.387 -3.348 1.00 98.00 82 THR A O 1
ATOM 572 N N . VAL A 1 83 ? -7.224 -2.704 -2.396 1.00 98.25 83 VAL A N 1
ATOM 573 C CA . VAL A 1 83 ? -6.479 -1.795 -3.275 1.00 98.25 83 VAL A CA 1
ATOM 574 C C . VAL A 1 83 ? -5.377 -2.568 -3.991 1.00 98.25 83 VAL A C 1
ATOM 576 O O . VAL A 1 83 ? -4.520 -3.164 -3.342 1.00 98.25 83 VAL A O 1
ATOM 579 N N . ALA A 1 84 ? -5.374 -2.534 -5.323 1.00 97.31 84 ALA A N 1
ATOM 580 C CA . ALA A 1 84 ? -4.333 -3.116 -6.165 1.00 97.31 84 ALA A CA 1
ATOM 581 C C . ALA A 1 84 ? -3.526 -2.027 -6.883 1.00 97.31 84 ALA A C 1
ATOM 583 O O . ALA A 1 84 ? -4.087 -1.168 -7.562 1.00 97.31 84 ALA A O 1
ATOM 584 N N . LEU A 1 85 ? -2.202 -2.067 -6.744 1.00 97.25 85 LEU A N 1
ATOM 585 C CA . LEU A 1 85 ? -1.276 -1.084 -7.302 1.00 97.25 85 LEU A CA 1
ATOM 586 C C . LEU A 1 85 ? -0.423 -1.719 -8.402 1.00 97.25 85 LEU A C 1
ATOM 588 O O . LEU A 1 85 ? 0.511 -2.478 -8.129 1.00 97.25 85 LEU A O 1
ATOM 592 N N . LEU A 1 86 ? -0.733 -1.374 -9.650 1.00 96.00 86 LEU A N 1
ATOM 593 C CA . LEU A 1 86 ? -0.015 -1.780 -10.859 1.00 96.00 86 LEU A CA 1
ATOM 594 C C . LEU A 1 86 ? 0.870 -0.611 -11.319 1.00 96.00 86 LEU A C 1
ATOM 596 O O . LEU A 1 86 ? 0.762 -0.097 -12.435 1.00 96.00 86 LEU A O 1
ATOM 600 N N . THR A 1 87 ? 1.717 -0.136 -10.405 1.00 95.12 87 THR A N 1
ATOM 601 C CA . THR A 1 87 ? 2.507 1.094 -10.552 1.00 95.12 87 THR A CA 1
ATOM 602 C C . THR A 1 87 ? 3.976 0.848 -10.238 1.00 95.12 87 THR A C 1
ATOM 604 O O . THR A 1 87 ? 4.289 -0.004 -9.414 1.00 95.12 87 THR A O 1
ATOM 607 N N . ASN A 1 88 ? 4.887 1.606 -10.853 1.00 95.75 88 ASN A N 1
ATOM 608 C CA . ASN A 1 88 ? 6.310 1.584 -10.502 1.00 95.75 88 ASN A CA 1
ATOM 609 C C . ASN A 1 88 ? 6.760 2.976 -10.064 1.00 95.75 88 ASN A C 1
ATOM 611 O O . ASN A 1 88 ? 6.444 3.953 -10.741 1.00 95.75 88 ASN A O 1
ATOM 615 N N . GLY A 1 89 ? 7.505 3.073 -8.962 1.00 96.88 89 GLY A N 1
ATOM 616 C CA . GLY A 1 89 ? 8.029 4.354 -8.479 1.00 96.88 89 GLY A CA 1
ATOM 617 C C . GLY A 1 89 ? 6.956 5.345 -8.012 1.00 96.88 89 GLY A C 1
ATOM 618 O O . GLY A 1 89 ? 7.232 6.543 -7.944 1.00 96.88 89 GLY A O 1
ATOM 619 N N . ALA A 1 90 ? 5.730 4.886 -7.735 1.00 97.69 90 ALA A N 1
ATOM 620 C CA . ALA A 1 90 ? 4.622 5.770 -7.401 1.00 97.69 90 ALA A CA 1
ATOM 621 C C . ALA A 1 90 ? 4.584 6.143 -5.916 1.00 97.69 90 ALA A C 1
ATOM 623 O O . ALA A 1 90 ? 4.959 5.361 -5.042 1.00 97.69 90 ALA A O 1
ATOM 624 N N . GLN A 1 91 ? 4.064 7.334 -5.628 1.00 97.75 91 GLN A N 1
ATOM 625 C CA . GLN A 1 91 ? 3.705 7.793 -4.294 1.00 97.75 91 GLN A CA 1
ATOM 626 C C . GLN A 1 91 ? 2.185 7.759 -4.131 1.00 97.75 91 GLN A C 1
ATOM 628 O O . GLN A 1 91 ? 1.482 8.614 -4.666 1.00 97.75 91 GLN A O 1
ATOM 633 N N . VAL A 1 92 ? 1.677 6.789 -3.373 1.00 97.75 92 VAL A N 1
ATOM 634 C CA . VAL A 1 92 ? 0.232 6.597 -3.181 1.00 97.75 92 VAL A CA 1
ATOM 635 C C . VAL A 1 92 ? -0.149 6.912 -1.742 1.00 97.75 92 VAL A C 1
ATOM 637 O O . VAL A 1 92 ? 0.478 6.402 -0.815 1.00 97.75 92 VAL A O 1
ATOM 640 N N . THR A 1 93 ? -1.179 7.730 -1.541 1.00 97.81 93 THR A N 1
ATOM 641 C CA . THR A 1 93 ? -1.778 7.985 -0.222 1.00 97.81 93 THR A CA 1
ATOM 642 C C . THR A 1 93 ? -3.167 7.366 -0.142 1.00 97.81 93 THR A C 1
ATOM 644 O O . THR A 1 93 ? -3.967 7.538 -1.054 1.00 97.81 93 THR A O 1
ATOM 647 N N . ILE A 1 94 ? -3.434 6.631 0.937 1.00 97.19 94 ILE A N 1
ATOM 648 C CA . ILE A 1 94 ? -4.683 5.917 1.203 1.00 97.19 94 ILE A CA 1
ATOM 649 C C . ILE A 1 94 ? -5.155 6.307 2.606 1.00 97.19 94 ILE A C 1
ATOM 651 O O . ILE A 1 94 ? -4.657 5.786 3.605 1.00 97.19 94 ILE A O 1
ATOM 655 N N . ASP A 1 95 ? -6.092 7.250 2.689 1.00 95.88 95 ASP A N 1
ATOM 656 C CA . ASP A 1 95 ? -6.543 7.834 3.963 1.00 95.88 95 ASP A CA 1
ATOM 657 C C . ASP A 1 95 ? -7.730 7.089 4.608 1.00 95.88 95 ASP A C 1
ATOM 659 O O . ASP A 1 95 ? -8.308 7.538 5.602 1.00 95.88 95 ASP A O 1
ATOM 663 N N . PHE A 1 96 ? -8.057 5.906 4.092 1.00 97.00 96 PHE A N 1
ATOM 664 C CA . PHE A 1 96 ? -9.055 4.984 4.631 1.00 97.00 96 PHE A CA 1
ATOM 665 C C . PHE A 1 96 ? -8.429 3.639 5.023 1.00 97.00 96 PHE A C 1
ATOM 667 O O . PHE A 1 96 ? -7.261 3.365 4.748 1.00 97.00 96 PHE A O 1
ATOM 674 N N . ASP A 1 97 ? -9.203 2.834 5.746 1.00 97.56 97 ASP A N 1
ATOM 675 C CA . ASP A 1 97 ? -8.784 1.507 6.192 1.00 97.56 97 ASP A CA 1
ATOM 676 C C . ASP A 1 97 ? -8.936 0.512 5.035 1.00 97.56 97 ASP A C 1
ATOM 678 O O . ASP A 1 97 ? -9.955 0.533 4.348 1.00 97.56 97 ASP A O 1
ATOM 682 N N . VAL A 1 98 ? -7.917 -0.319 4.807 1.00 98.06 98 VAL A N 1
ATOM 683 C CA . VAL A 1 98 ? -7.887 -1.302 3.714 1.00 98.06 98 VAL A CA 1
ATOM 684 C C . VAL A 1 98 ? -7.689 -2.697 4.292 1.00 98.06 98 VAL A C 1
ATOM 686 O O . VAL A 1 98 ? -6.752 -2.933 5.058 1.00 98.06 98 VAL A O 1
ATOM 689 N N . ASP A 1 99 ? -8.520 -3.648 3.884 1.00 98.44 99 ASP A N 1
ATOM 690 C CA . ASP A 1 99 ? -8.391 -5.041 4.310 1.00 98.44 99 ASP A CA 1
ATOM 691 C C . ASP A 1 99 ? -7.249 -5.744 3.573 1.00 98.44 99 ASP A C 1
ATOM 693 O O . ASP A 1 99 ? -6.484 -6.494 4.186 1.00 98.44 99 ASP A O 1
ATOM 697 N N . MET A 1 100 ? -7.101 -5.480 2.271 1.00 98.00 100 MET A N 1
ATOM 698 C CA . MET A 1 100 ? -6.080 -6.089 1.417 1.00 98.00 100 MET A CA 1
ATOM 699 C C . MET A 1 100 ? -5.387 -5.063 0.513 1.00 98.00 100 MET A C 1
ATOM 701 O O . MET A 1 100 ? -6.001 -4.469 -0.373 1.00 98.00 100 MET A O 1
ATOM 705 N N . LEU A 1 101 ? -4.074 -4.920 0.681 1.00 98.12 101 LEU A N 1
ATOM 706 C CA . LEU A 1 101 ? -3.208 -4.158 -0.213 1.00 98.12 101 LEU A CA 1
ATOM 707 C C . LEU A 1 101 ? -2.421 -5.114 -1.118 1.00 98.12 101 LEU A C 1
ATOM 709 O O . LEU A 1 101 ? -1.665 -5.956 -0.635 1.00 98.12 101 LEU A O 1
ATOM 713 N N . ILE A 1 102 ? -2.575 -4.975 -2.431 1.00 97.88 102 ILE A N 1
ATOM 714 C CA . ILE A 1 102 ? -1.824 -5.726 -3.440 1.00 97.88 102 ILE A CA 1
ATOM 715 C C . ILE A 1 102 ? -0.886 -4.755 -4.156 1.00 97.88 102 ILE A C 1
ATOM 717 O O . ILE A 1 102 ? -1.320 -3.734 -4.681 1.00 97.88 102 ILE A O 1
ATOM 721 N N . ILE A 1 103 ? 0.405 -5.070 -4.185 1.00 97.44 103 ILE A N 1
ATOM 722 C CA . ILE A 1 103 ? 1.447 -4.252 -4.803 1.00 97.44 103 ILE A CA 1
ATOM 723 C C . ILE A 1 103 ? 2.128 -5.103 -5.864 1.00 97.44 103 ILE A C 1
ATOM 725 O O . ILE A 1 103 ? 2.981 -5.941 -5.557 1.00 97.44 103 ILE A O 1
ATOM 729 N N . GLU A 1 104 ? 1.720 -4.910 -7.114 1.00 95.25 104 GLU A N 1
ATOM 730 C CA . GLU A 1 104 ? 2.259 -5.685 -8.225 1.00 95.25 104 GLU A CA 1
ATOM 731 C C . GLU A 1 104 ? 3.504 -5.059 -8.839 1.00 95.25 104 GLU A C 1
ATOM 733 O O . GLU A 1 104 ? 4.323 -5.788 -9.379 1.00 95.25 104 GLU A O 1
ATOM 738 N N . GLY A 1 105 ? 3.691 -3.742 -8.762 1.00 94.19 105 GLY A N 1
ATOM 739 C CA . GLY A 1 105 ? 4.911 -3.110 -9.267 1.00 94.19 105 GLY A CA 1
ATOM 740 C C . GLY A 1 105 ? 6.000 -2.904 -8.209 1.00 94.19 105 GLY A C 1
ATOM 741 O O . GLY A 1 105 ? 5.929 -3.426 -7.093 1.00 94.19 105 GLY A O 1
ATOM 742 N N . ALA A 1 106 ? 7.046 -2.172 -8.582 1.00 95.94 106 ALA A N 1
ATOM 743 C CA . ALA A 1 106 ? 8.270 -1.993 -7.803 1.00 95.94 106 ALA A CA 1
ATOM 744 C C . ALA A 1 106 ? 8.488 -0.540 -7.356 1.00 95.94 106 ALA A C 1
ATOM 746 O O . ALA A 1 106 ? 7.937 0.397 -7.931 1.00 95.94 106 ALA A O 1
ATOM 747 N N . ASP A 1 107 ? 9.345 -0.357 -6.349 1.00 97.12 107 ASP A N 1
ATOM 748 C CA . ASP A 1 107 ? 9.844 0.954 -5.906 1.00 97.12 107 ASP A CA 1
ATOM 749 C C . ASP A 1 107 ? 8.750 1.966 -5.495 1.00 97.12 107 ASP A C 1
ATOM 751 O O . ASP A 1 107 ? 8.972 3.177 -5.495 1.00 97.12 107 ASP A O 1
ATOM 755 N N . ASN A 1 108 ? 7.549 1.499 -5.137 1.00 98.19 108 ASN A N 1
ATOM 756 C CA . ASN A 1 108 ? 6.460 2.374 -4.705 1.00 98.19 108 ASN A CA 1
ATOM 757 C C . ASN A 1 108 ? 6.628 2.800 -3.242 1.00 98.19 108 ASN A C 1
ATOM 759 O O . ASN A 1 108 ? 7.067 2.024 -2.395 1.00 98.19 108 ASN A O 1
ATOM 763 N N . THR A 1 109 ? 6.190 4.014 -2.917 1.00 98.31 109 THR A N 1
ATOM 764 C CA . THR A 1 109 ? 6.016 4.490 -1.540 1.00 98.31 109 THR A CA 1
ATOM 765 C C . THR A 1 109 ? 4.532 4.672 -1.253 1.00 98.31 109 THR A C 1
ATOM 767 O O . THR A 1 109 ? 3.872 5.525 -1.843 1.00 98.31 109 THR A O 1
ATOM 770 N N . ILE A 1 110 ? 4.005 3.883 -0.324 1.00 98.44 110 ILE A N 1
ATOM 771 C CA . ILE A 1 110 ? 2.578 3.822 -0.016 1.00 98.44 110 ILE A CA 1
ATOM 772 C C . ILE A 1 110 ? 2.358 4.337 1.400 1.00 98.44 110 ILE A C 1
ATOM 774 O O . ILE A 1 110 ? 2.987 3.886 2.353 1.00 98.44 110 ILE A O 1
ATOM 778 N N . ARG A 1 111 ? 1.464 5.311 1.530 1.00 98.38 111 ARG A N 1
ATOM 779 C CA . ARG A 1 111 ? 1.081 5.985 2.767 1.00 98.38 111 ARG A CA 1
ATOM 780 C C . ARG A 1 111 ? -0.337 5.557 3.115 1.00 98.38 111 ARG A C 1
ATOM 782 O O . ARG A 1 111 ? -1.274 6.192 2.656 1.00 98.38 111 ARG A O 1
ATOM 789 N N . ALA A 1 112 ? -0.499 4.493 3.888 1.00 97.50 112 ALA A N 1
ATOM 790 C CA . ALA A 1 112 ? -1.818 3.969 4.226 1.00 97.50 112 ALA A CA 1
ATOM 791 C C . ALA A 1 112 ? -2.223 4.327 5.661 1.00 97.50 112 ALA A C 1
ATOM 793 O O . ALA A 1 112 ? -1.384 4.370 6.565 1.00 97.50 112 ALA A O 1
ATOM 794 N N . LYS A 1 113 ? -3.519 4.558 5.891 1.00 96.31 113 LYS A N 1
ATOM 795 C CA . LYS A 1 113 ? -4.065 4.717 7.240 1.00 96.31 113 LYS A CA 1
ATOM 796 C C . LYS A 1 113 ? -3.925 3.407 8.009 1.00 96.31 113 LYS A C 1
ATOM 798 O O . LYS A 1 113 ? -3.133 3.358 8.939 1.00 96.31 113 LYS A O 1
ATOM 803 N N . THR A 1 114 ? -4.623 2.350 7.613 1.00 97.31 114 THR A N 1
ATOM 804 C CA . THR A 1 114 ? -4.408 0.995 8.141 1.00 97.31 114 THR A CA 1
ATOM 805 C C . THR A 1 114 ? -4.455 -0.013 6.999 1.00 97.31 114 THR A C 1
ATOM 807 O O . THR A 1 114 ? -5.103 0.229 5.982 1.00 97.31 114 THR A O 1
ATOM 810 N N . VAL A 1 115 ? -3.727 -1.122 7.150 1.00 98.12 115 VAL A N 1
ATOM 811 C CA . VAL A 1 115 ? -3.717 -2.223 6.180 1.00 98.12 115 VAL A CA 1
ATOM 812 C C . VAL A 1 115 ? -3.789 -3.534 6.951 1.00 98.12 115 VAL A C 1
ATOM 814 O O . VAL A 1 115 ? -2.896 -3.825 7.747 1.00 98.12 115 VAL A O 1
ATOM 817 N N . GLY A 1 116 ? -4.840 -4.320 6.721 1.00 98.06 116 GLY A N 1
ATOM 818 C CA . GLY A 1 116 ? -5.005 -5.634 7.339 1.00 98.06 116 GLY A CA 1
ATOM 819 C C . GLY A 1 116 ? -3.980 -6.635 6.808 1.00 98.06 116 GLY A C 1
ATOM 820 O O . GLY A 1 116 ? -3.156 -7.160 7.559 1.00 98.06 116 GLY A O 1
ATOM 821 N N . LYS A 1 117 ? -4.007 -6.863 5.493 1.00 97.94 117 LYS A N 1
ATOM 822 C CA . LYS A 1 117 ? -3.122 -7.778 4.767 1.00 97.94 117 LYS A CA 1
ATOM 823 C C . LYS A 1 117 ? -2.404 -7.071 3.633 1.00 97.94 117 LYS A C 1
ATOM 825 O O . LYS A 1 117 ? -2.954 -6.178 2.997 1.00 97.94 117 LYS A O 1
ATOM 830 N N . SER A 1 118 ? -1.183 -7.510 3.351 1.00 97.38 118 SER A N 1
ATOM 831 C CA . SER A 1 118 ? -0.393 -6.994 2.239 1.00 97.38 118 SER A CA 1
ATOM 832 C C . SER 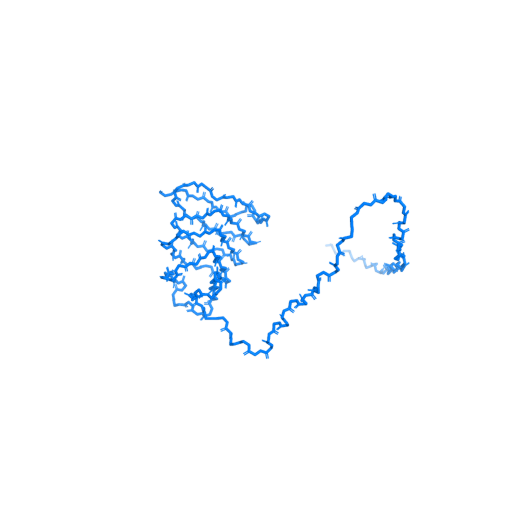A 1 118 ? 0.260 -8.117 1.444 1.00 97.38 118 SER A C 1
ATOM 834 O O . SER A 1 118 ? 0.938 -8.979 2.006 1.00 97.38 118 SER A O 1
ATOM 836 N N . LEU A 1 119 ? 0.085 -8.071 0.127 1.00 96.94 119 LEU A N 1
ATOM 837 C CA . LEU A 1 119 ? 0.770 -8.893 -0.861 1.00 96.94 119 LEU A CA 1
ATOM 838 C C . LEU A 1 119 ? 1.597 -7.966 -1.743 1.00 96.94 119 LEU A C 1
ATOM 840 O O . LEU A 1 119 ? 1.042 -7.178 -2.498 1.00 96.94 119 LEU A O 1
ATOM 844 N N . ALA A 1 120 ? 2.917 -8.080 -1.690 1.00 96.31 120 ALA A N 1
ATOM 845 C CA . ALA A 1 120 ? 3.799 -7.372 -2.609 1.00 96.31 120 ALA A CA 1
ATOM 846 C C . ALA A 1 120 ? 4.538 -8.394 -3.461 1.00 96.31 120 ALA A C 1
ATOM 848 O O . ALA A 1 120 ? 5.214 -9.251 -2.905 1.00 96.31 120 ALA A O 1
ATOM 849 N N . THR A 1 121 ? 4.425 -8.348 -4.783 1.00 94.56 121 THR A N 1
ATOM 850 C CA . THR A 1 121 ? 5.067 -9.353 -5.651 1.00 94.56 121 THR A CA 1
ATOM 851 C C . THR A 1 121 ? 6.470 -8.936 -6.088 1.00 94.56 121 THR A C 1
ATOM 853 O O . THR A 1 121 ? 7.307 -9.797 -6.351 1.00 94.56 121 THR A O 1
ATOM 856 N N . ASN A 1 122 ? 6.759 -7.633 -6.087 1.00 94.19 122 ASN A N 1
ATOM 857 C CA . ASN A 1 122 ? 8.032 -7.056 -6.514 1.00 94.19 122 ASN A CA 1
ATOM 858 C C . ASN A 1 122 ? 8.753 -6.292 -5.388 1.00 94.19 122 ASN A C 1
ATOM 860 O O . ASN A 1 122 ? 8.247 -6.136 -4.273 1.00 94.19 122 ASN A O 1
ATOM 864 N N . SER A 1 123 ? 9.997 -5.893 -5.657 1.00 93.38 123 SER A N 1
ATOM 865 C CA . SER A 1 123 ? 10.923 -5.319 -4.675 1.00 93.38 123 SER A CA 1
ATOM 866 C C . SER A 1 123 ? 10.896 -3.795 -4.587 1.00 93.38 123 SER A C 1
ATOM 868 O O . SER A 1 123 ? 10.300 -3.120 -5.419 1.00 93.38 123 SER A O 1
ATOM 870 N N . GLY A 1 124 ? 11.573 -3.253 -3.568 1.00 94.94 124 GLY A N 1
ATOM 871 C CA . GLY A 1 124 ? 11.800 -1.808 -3.418 1.00 94.94 124 GLY A CA 1
ATOM 872 C C . GLY A 1 124 ? 10.592 -1.026 -2.900 1.00 94.94 124 GLY A C 1
ATOM 873 O O . GLY A 1 124 ? 10.681 0.173 -2.652 1.00 94.94 124 GLY A O 1
ATOM 874 N N . ASN A 1 125 ? 9.468 -1.706 -2.681 1.00 97.75 125 ASN A N 1
ATOM 875 C CA . ASN A 1 125 ? 8.268 -1.093 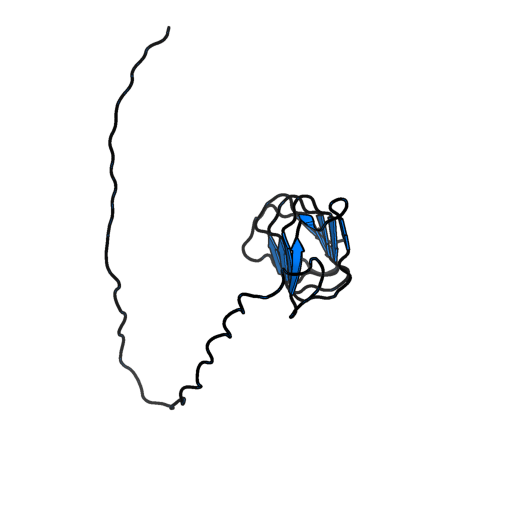-2.143 1.00 97.75 125 ASN A CA 1
ATOM 876 C C . ASN A 1 125 ? 8.441 -0.735 -0.659 1.00 97.75 125 ASN A C 1
ATOM 878 O O . ASN A 1 125 ? 9.025 -1.489 0.126 1.00 97.75 125 ASN A O 1
ATOM 882 N N . THR A 1 126 ? 7.871 0.398 -0.265 1.00 98.00 126 THR A N 1
ATOM 883 C CA . THR A 1 126 ? 7.763 0.845 1.124 1.00 98.00 126 THR A CA 1
ATOM 884 C C . THR A 1 126 ? 6.297 1.088 1.454 1.00 98.00 126 THR A C 1
ATOM 886 O O . THR A 1 126 ? 5.638 1.897 0.807 1.00 98.00 126 THR A O 1
ATOM 889 N N . VAL A 1 127 ? 5.788 0.399 2.473 1.00 97.88 127 VAL A N 1
ATOM 890 C CA . VAL A 1 127 ? 4.440 0.582 3.014 1.00 97.88 127 VAL A CA 1
ATOM 891 C C . VAL A 1 127 ? 4.559 1.218 4.385 1.00 97.88 127 VAL A C 1
ATOM 893 O O . VAL A 1 127 ? 5.021 0.605 5.349 1.00 97.88 127 VAL A O 1
ATOM 896 N N . GLU A 1 128 ? 4.126 2.463 4.468 1.00 98.44 128 GLU A N 1
ATOM 897 C CA . GLU A 1 128 ? 4.064 3.206 5.708 1.00 98.44 128 GLU A CA 1
ATOM 898 C C . GLU A 1 128 ? 2.618 3.236 6.202 1.00 98.44 128 GLU A C 1
ATOM 900 O O . GLU A 1 128 ? 1.733 3.748 5.513 1.00 98.44 128 GLU A O 1
ATOM 905 N N . PHE A 1 129 ? 2.379 2.669 7.381 1.00 97.44 129 PHE A N 1
ATOM 906 C CA . PHE A 1 129 ? 1.043 2.414 7.923 1.00 97.44 129 PHE A CA 1
ATOM 907 C C . PHE A 1 129 ? 0.877 3.047 9.306 1.00 97.44 129 PHE A C 1
ATOM 909 O O . PHE A 1 129 ? 1.855 3.273 10.022 1.00 97.44 129 PHE A O 1
ATOM 916 N N . ARG A 1 130 ? -0.367 3.310 9.713 1.00 95.06 130 ARG A N 1
ATOM 917 C CA . ARG A 1 130 ? -0.708 3.604 11.111 1.00 95.06 130 ARG A CA 1
ATOM 918 C C . ARG A 1 130 ? -1.318 2.361 11.759 1.00 95.06 130 ARG A C 1
ATOM 920 O O . ARG A 1 130 ? -1.869 1.491 11.089 1.00 95.06 130 ARG A O 1
ATOM 927 N N . GLY A 1 131 ? -1.236 2.287 13.084 1.00 92.12 131 GLY A N 1
ATOM 928 C CA . GLY A 1 131 ? -1.779 1.163 13.846 1.00 92.12 131 GLY A CA 1
ATOM 929 C C . GLY A 1 131 ? -0.909 -0.094 13.768 1.00 92.12 131 GLY A C 1
ATOM 930 O O . GLY A 1 131 ? 0.318 -0.018 13.838 1.00 92.12 131 GLY A O 1
ATOM 931 N N . SER A 1 132 ? -1.553 -1.258 13.701 1.00 95.06 132 SER A N 1
ATOM 932 C CA . SER A 1 132 ? -0.873 -2.555 13.683 1.00 95.06 132 SER A CA 1
ATOM 933 C C . SER A 1 132 ? -0.187 -2.827 12.346 1.00 95.06 132 SER A C 1
ATOM 935 O O . SER A 1 132 ? -0.661 -2.403 11.295 1.00 95.06 132 SER A O 1
ATOM 937 N N . ALA A 1 133 ? 0.924 -3.567 12.396 1.00 95.75 133 ALA A N 1
ATOM 938 C CA . ALA A 1 133 ? 1.615 -4.004 11.191 1.00 95.75 133 ALA A CA 1
ATOM 939 C C . ALA A 1 133 ? 0.727 -4.941 10.351 1.00 95.75 133 ALA A C 1
ATOM 941 O O . ALA A 1 133 ? 0.069 -5.805 10.939 1.00 95.75 133 ALA A O 1
ATOM 942 N N . PRO A 1 134 ? 0.748 -4.824 9.011 1.00 96.69 134 PRO A N 1
ATOM 943 C CA . PRO A 1 134 ? -0.038 -5.697 8.146 1.00 96.69 134 PRO A CA 1
ATOM 944 C C . PRO A 1 134 ? 0.449 -7.143 8.212 1.00 96.69 134 PRO A C 1
ATOM 946 O O . PRO A 1 134 ? 1.655 -7.406 8.283 1.00 96.69 134 PRO A O 1
ATOM 949 N N . GLU A 1 135 ? -0.475 -8.093 8.106 1.00 96.81 135 GLU A N 1
ATOM 950 C CA . GLU A 1 135 ? -0.131 -9.486 7.836 1.00 96.81 135 GLU A CA 1
ATOM 951 C C . GLU A 1 135 ? 0.397 -9.602 6.399 1.00 96.81 135 GLU A C 1
ATOM 953 O O . GLU A 1 135 ? -0.269 -9.224 5.434 1.00 96.81 135 GLU A O 1
ATOM 958 N N . LYS A 1 136 ? 1.609 -10.134 6.235 1.00 94.06 136 LYS A N 1
ATOM 959 C CA . LYS A 1 136 ? 2.191 -10.359 4.909 1.00 94.06 136 LYS A CA 1
ATOM 960 C C . LYS A 1 136 ? 1.655 -11.663 4.331 1.00 94.06 136 LYS A C 1
ATOM 962 O O . LYS A 1 136 ? 1.852 -12.723 4.921 1.00 94.06 136 LYS A O 1
ATOM 967 N N . VAL A 1 137 ? 1.040 -11.594 3.158 1.00 91.88 137 VAL A N 1
ATOM 968 C CA . VAL A 1 137 ? 0.534 -12.760 2.431 1.00 91.88 137 VAL A CA 1
ATOM 969 C C . VAL A 1 137 ? 1.470 -13.035 1.261 1.00 91.88 137 VAL A C 1
ATOM 971 O O . VAL A 1 137 ? 1.602 -12.176 0.399 1.00 91.88 137 VAL A O 1
ATOM 974 N N . ASN A 1 138 ? 2.120 -14.209 1.254 1.00 78.00 138 ASN A N 1
ATOM 975 C CA . ASN A 1 138 ? 2.917 -14.784 0.153 1.00 78.00 138 ASN A CA 1
ATOM 976 C C . ASN A 1 138 ? 3.455 -13.767 -0.874 1.00 78.00 138 ASN A C 1
ATOM 978 O O . ASN A 1 138 ? 2.912 -13.661 -1.968 1.00 78.00 138 ASN A O 1
ATOM 982 N N . GLY A 1 139 ? 4.531 -13.050 -0.547 1.00 73.81 139 GLY A N 1
ATOM 983 C CA . GLY A 1 139 ? 5.092 -12.005 -1.406 1.00 73.81 139 GLY A CA 1
ATOM 984 C C . GLY A 1 139 ? 6.606 -11.859 -1.270 1.00 73.81 139 GLY A C 1
ATOM 985 O O . GLY A 1 139 ? 7.265 -12.631 -0.580 1.00 73.81 139 GLY A O 1
ATOM 986 N N . SER A 1 140 ? 7.161 -10.857 -1.941 1.00 75.62 140 SER A N 1
ATOM 987 C CA . SER A 1 140 ? 8.557 -10.450 -1.856 1.00 75.62 140 SER A CA 1
ATOM 988 C C . SER A 1 140 ? 8.912 -9.975 -0.446 1.00 75.62 140 SER A C 1
ATOM 990 O O . SER A 1 140 ? 8.361 -8.992 0.061 1.00 75.62 140 SER A O 1
ATOM 992 N N . ASP A 1 141 ? 9.920 -10.612 0.154 1.00 80.25 141 ASP A N 1
ATOM 993 C CA . ASP A 1 141 ? 10.466 -10.246 1.470 1.00 80.25 141 ASP A CA 1
ATOM 994 C C . ASP A 1 141 ? 11.177 -8.882 1.480 1.00 80.25 141 ASP A C 1
ATOM 996 O O . ASP A 1 141 ? 11.563 -8.378 2.533 1.00 80.25 141 ASP A O 1
ATOM 1000 N N . THR A 1 142 ? 11.348 -8.263 0.312 1.00 88.25 142 THR A N 1
ATOM 1001 C CA . THR A 1 142 ? 12.084 -6.999 0.148 1.00 88.25 142 THR A CA 1
ATOM 1002 C C . THR A 1 142 ? 11.207 -5.751 0.271 1.00 88.25 142 THR A C 1
ATOM 1004 O O . THR A 1 142 ? 11.718 -4.637 0.175 1.00 88.25 142 THR A O 1
ATOM 1007 N N . THR A 1 143 ? 9.901 -5.915 0.505 1.00 94.44 143 THR A N 1
ATOM 1008 C CA . THR A 1 143 ? 9.021 -4.784 0.828 1.00 94.44 143 THR A CA 1
ATOM 1009 C C . THR A 1 143 ? 9.222 -4.361 2.279 1.00 94.44 143 THR A C 1
ATOM 1011 O O . THR A 1 143 ? 9.098 -5.170 3.206 1.00 94.44 143 THR A O 1
ATOM 1014 N N . THR A 1 144 ? 9.507 -3.076 2.480 1.00 96.00 144 THR A N 1
ATOM 1015 C CA . THR A 1 144 ? 9.690 -2.484 3.807 1.00 96.00 144 THR A CA 1
ATOM 1016 C C . THR A 1 144 ? 8.346 -2.045 4.368 1.00 96.00 144 THR A C 1
ATOM 1018 O O . THR A 1 144 ? 7.571 -1.384 3.686 1.00 96.00 144 THR A O 1
ATOM 1021 N N . TYR A 1 145 ? 8.075 -2.393 5.623 1.00 96.06 145 TYR A N 1
ATOM 1022 C CA . TYR A 1 145 ? 6.860 -2.004 6.337 1.00 96.06 145 TYR A CA 1
ATOM 1023 C C . TYR A 1 145 ? 7.265 -1.149 7.534 1.00 96.06 145 TYR A C 1
ATOM 1025 O O . TYR A 1 145 ? 8.059 -1.593 8.364 1.00 96.06 145 TYR A O 1
ATOM 1033 N N . THR A 1 146 ? 6.763 0.082 7.623 1.00 97.25 146 THR A N 1
ATOM 1034 C CA . THR A 1 146 ? 7.151 1.040 8.670 1.00 97.25 146 THR A CA 1
ATOM 1035 C C . THR A 1 146 ? 5.925 1.680 9.313 1.00 97.25 146 THR A C 1
ATOM 1037 O O . THR A 1 146 ? 5.054 2.200 8.623 1.00 97.25 146 THR A O 1
ATOM 1040 N N . ALA A 1 147 ? 5.858 1.648 10.643 1.00 96.12 147 ALA A N 1
ATOM 1041 C CA . ALA A 1 147 ? 4.823 2.357 11.387 1.00 96.12 147 ALA A CA 1
ATOM 1042 C C . ALA A 1 147 ? 5.118 3.867 11.410 1.00 96.12 147 ALA A C 1
ATOM 1044 O O . ALA A 1 147 ? 6.280 4.263 11.533 1.00 96.12 147 ALA A O 1
ATOM 1045 N N . ARG A 1 148 ? 4.072 4.690 11.317 1.00 91.06 148 ARG A N 1
ATOM 1046 C CA . ARG A 1 148 ? 4.127 6.158 11.403 1.00 91.06 148 ARG A CA 1
ATOM 1047 C C . ARG A 1 148 ? 3.489 6.716 12.661 1.00 91.06 148 ARG A C 1
ATOM 1049 O O . ARG A 1 148 ? 2.499 6.114 13.132 1.00 91.06 148 ARG A O 1
#

Secondary structure (DSSP, 8-state):
--------------------------------PPP-----PPPP--TTPPPPPTT-EETTEEEEEGGG-BTTEEEE-S--SEEEEE-SS-EEEEEEEEEEEEE-SSS-EEEEEEEEEEEE-SSS-EEEESSSPPEE-S--TT-EEEE-

Sequence (148 aa):
MIRTRSIITTIAAIALLGTLTGCSGADHTDGSSPTPTKSEAPAALSEGSAPPKTGVCDNGQLTVIAEDLTDNALTLDDPCDTVALLTNGAQVTIDFDVDMLIIEGADNTIRAKTVGKSLATNSGNTVEFRGSAPEKVNGSDTTTYTAR